Protein AF-A0A8S9MFL2-F1 (afdb_monomer_lite)

InterPro domains:
  IPR001865 Small ribosomal subunit protein uS2 [PF00318] (11-90)
  IPR005706 Small ribosomal subunit protein uS2, bacteria/mitochondria/plastid [PTHR12534] (2-95)
  IPR018130 Small ribosomal subunit protein uS2, conserved site [PS00962] (8-19)
  IPR023591 Small ribosomal subunit protein uS2, flavodoxin-like domain superfamily [SSF52313] (8-94)

Secondary structure (DSSP, 8-state):
--HHHHHHHHHHHTTTTEEEET-HHHHGGGEEEEETTEEEE-HHHHHHHHHHHHHHHHHHHHTT-EEEB----GGGHHHHHHHHHHTT---B-SS-----SS-EEE-

Radius of gyration: 16.56 Å; chains: 1; b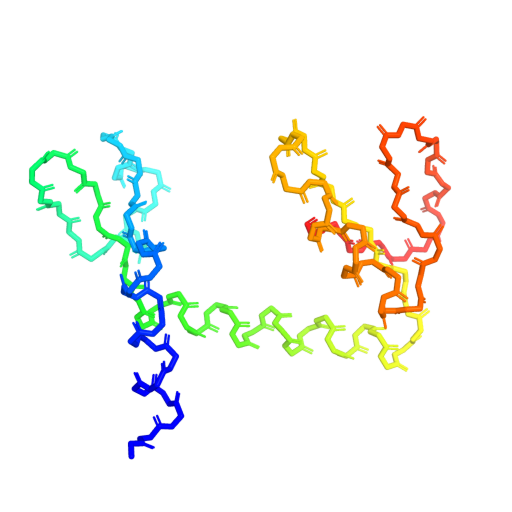ounding box: 38×33×41 Å

pLDDT: mean 81.6, std 15.87, range [44.75, 96.88]

Organism: Brassica cretica (NCBI:txid69181)

Sequence (107 aa):
MTLHAAVIQKLLNTGSHLGRRAAEHHFKQYAYGTRNGMTIIDSDKTLICLRSAASFVANLAHMRGNIYFVNTNPLFDEIVELTSRRIQGDAYNHNRSMNLSEPILII

Foldseek 3Di:
DDPLVVVLVVCVVVVVQWADFPPCVVPVVQFPQDDPRTTGGDSSVVVVVVVVVVVVLVVCLVVVFAEEEDDPDVVCVVVSVVVCVVSPHPHDPPPDDDDPPGDYHYD

Structure (mmCIF, N/CA/C/O backbone):
data_AF-A0A8S9MFL2-F1
#
_entry.id   AF-A0A8S9MFL2-F1
#
loop_
_atom_site.group_PDB
_atom_site.id
_atom_site.type_symbol
_atom_site.label_atom_id
_atom_site.label_alt_id
_atom_site.label_comp_id
_atom_site.label_asym_id
_atom_site.label_entity_id
_atom_site.label_seq_id
_atom_site.pdbx_PDB_ins_code
_atom_site.Cartn_x
_atom_site.Cartn_y
_atom_site.Cartn_z
_atom_site.occupancy
_atom_site.B_iso_or_equiv
_atom_site.auth_seq_id
_atom_site.auth_comp_id
_atom_site.auth_asym_id
_atom_site.auth_atom_id
_atom_site.pdbx_PDB_model_num
ATOM 1 N N . MET A 1 1 ? -14.109 -18.597 -2.297 1.00 60.16 1 MET A N 1
ATOM 2 C CA . MET A 1 1 ? -13.965 -17.163 -1.945 1.00 60.16 1 MET A CA 1
ATOM 3 C C . MET A 1 1 ? -13.565 -16.391 -3.190 1.00 60.16 1 MET A C 1
ATOM 5 O O . MET A 1 1 ? -12.771 -16.915 -3.961 1.00 60.16 1 MET A O 1
ATOM 9 N N . THR A 1 2 ? -14.107 -15.193 -3.416 1.00 90.56 2 THR A N 1
ATOM 10 C CA . THR A 1 2 ? -13.693 -14.353 -4.554 1.00 90.56 2 THR A CA 1
ATOM 11 C C . THR A 1 2 ? -12.293 -13.780 -4.316 1.00 90.56 2 THR A C 1
ATOM 13 O O . THR A 1 2 ? -11.884 -13.592 -3.168 1.00 90.56 2 THR A O 1
ATOM 16 N N . LEU A 1 3 ? -11.558 -13.469 -5.391 1.00 85.25 3 LEU A N 1
ATOM 17 C CA . LEU A 1 3 ? -10.232 -12.840 -5.298 1.00 8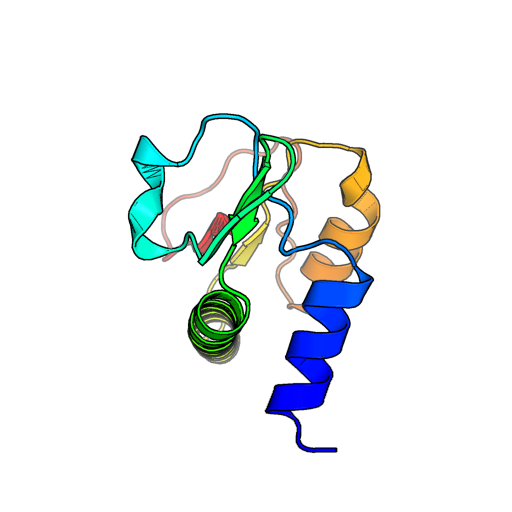5.25 3 LEU A CA 1
ATOM 18 C C . LEU A 1 3 ? -10.280 -11.522 -4.505 1.00 85.25 3 LEU A C 1
ATOM 20 O O . LEU A 1 3 ? -9.381 -11.236 -3.722 1.00 85.25 3 LEU A O 1
ATOM 24 N N . HIS A 1 4 ? -11.361 -10.752 -4.662 1.00 91.25 4 HIS A N 1
ATOM 25 C CA . HIS A 1 4 ? -11.628 -9.530 -3.895 1.00 91.25 4 HIS A CA 1
ATOM 26 C C . HIS A 1 4 ? -11.644 -9.793 -2.385 1.00 91.25 4 HIS A C 1
ATOM 28 O O . HIS A 1 4 ? -10.853 -9.210 -1.647 1.00 91.25 4 HIS A O 1
ATOM 34 N N . ALA A 1 5 ? -12.478 -10.738 -1.941 1.00 92.00 5 ALA A N 1
ATOM 35 C CA . ALA A 1 5 ? -12.600 -11.085 -0.529 1.00 92.00 5 ALA A CA 1
ATOM 36 C C . ALA A 1 5 ? -11.295 -11.659 0.043 1.00 92.00 5 ALA A C 1
ATOM 38 O O . ALA A 1 5 ? -10.941 -11.360 1.179 1.00 92.00 5 ALA A O 1
ATOM 39 N N . ALA A 1 6 ? -10.556 -12.449 -0.741 1.00 94.38 6 ALA A N 1
ATOM 40 C CA . ALA A 1 6 ? -9.284 -13.018 -0.306 1.00 94.38 6 ALA A CA 1
ATOM 41 C C . ALA A 1 6 ? -8.222 -11.940 -0.029 1.00 94.38 6 ALA A C 1
ATOM 43 O O . ALA A 1 6 ? -7.492 -12.041 0.956 1.00 94.38 6 ALA A O 1
ATOM 44 N N . VAL A 1 7 ? -8.135 -10.900 -0.865 1.00 94.31 7 VAL A N 1
ATOM 45 C CA . VAL A 1 7 ? -7.158 -9.817 -0.662 1.00 94.31 7 VAL A CA 1
ATOM 46 C C . VAL A 1 7 ? -7.566 -8.908 0.493 1.00 94.31 7 VAL A C 1
ATOM 48 O O . VAL A 1 7 ? -6.716 -8.583 1.317 1.00 94.31 7 VAL A O 1
ATOM 51 N N . ILE A 1 8 ? -8.851 -8.561 0.620 1.00 96.12 8 ILE A N 1
ATOM 52 C CA . ILE A 1 8 ? -9.334 -7.780 1.771 1.00 96.12 8 ILE A CA 1
ATOM 53 C C . ILE A 1 8 ? -9.061 -8.520 3.075 1.00 96.12 8 ILE A C 1
ATOM 55 O O . ILE A 1 8 ? -8.525 -7.932 4.007 1.00 96.12 8 ILE A O 1
ATOM 59 N N . GLN A 1 9 ? -9.333 -9.825 3.128 1.00 96.50 9 GLN A N 1
ATOM 60 C CA . GLN A 1 9 ? -9.002 -10.632 4.302 1.00 96.50 9 GLN A CA 1
ATOM 61 C C . GLN A 1 9 ? -7.507 -10.592 4.632 1.00 96.50 9 GLN A C 1
ATOM 63 O O . GLN A 1 9 ? -7.148 -10.466 5.798 1.00 96.50 9 GLN A O 1
ATOM 68 N N . LYS A 1 10 ? -6.620 -10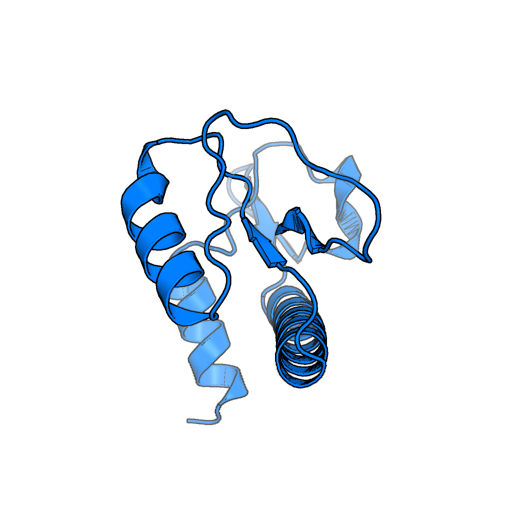.613 3.628 1.00 96.19 10 LYS A N 1
ATOM 69 C CA . LYS A 1 10 ? -5.181 -10.428 3.869 1.00 96.19 10 LYS A CA 1
ATOM 70 C C . LYS A 1 10 ? -4.870 -9.051 4.459 1.00 96.19 10 LYS A C 1
ATOM 72 O O . LYS A 1 10 ? -4.181 -9.012 5.467 1.00 96.19 10 LYS A O 1
ATOM 77 N N . LEU A 1 11 ? -5.412 -7.965 3.898 1.00 96.12 11 LEU A N 1
ATOM 78 C CA . LEU A 1 11 ? -5.221 -6.595 4.412 1.00 96.12 11 LEU A CA 1
ATOM 79 C C . LEU A 1 11 ? -5.697 -6.436 5.866 1.00 96.12 11 LEU A C 1
ATOM 81 O O . LEU A 1 11 ? -5.095 -5.706 6.659 1.00 96.12 11 LEU A O 1
ATOM 85 N N . LEU A 1 12 ? -6.787 -7.120 6.219 1.00 95.44 12 LEU A N 1
ATOM 86 C CA . LEU A 1 12 ? -7.308 -7.136 7.581 1.00 95.44 12 LEU A CA 1
ATOM 87 C C . LEU A 1 12 ? -6.384 -7.925 8.514 1.00 95.44 12 LEU A C 1
ATOM 89 O O . LEU A 1 12 ? -5.957 -7.392 9.537 1.00 95.44 12 LEU A O 1
ATOM 93 N N . ASN A 1 13 ? -6.008 -9.146 8.130 1.00 96.88 13 ASN A N 1
ATOM 94 C CA . ASN A 1 13 ? -5.182 -10.038 8.946 1.00 96.88 13 ASN A CA 1
ATOM 95 C C . ASN A 1 13 ? -3.756 -9.513 9.169 1.00 96.88 13 ASN A C 1
ATOM 97 O O . ASN A 1 13 ? -3.163 -9.792 10.207 1.00 96.88 13 ASN A O 1
ATOM 101 N N . THR A 1 14 ? -3.203 -8.743 8.228 1.00 95.12 14 THR A N 1
ATOM 102 C CA . THR A 1 14 ? -1.882 -8.106 8.367 1.00 95.12 14 THR A CA 1
ATOM 103 C C . THR A 1 14 ? -1.920 -6.793 9.147 1.00 95.12 14 THR A C 1
ATOM 105 O O . THR A 1 14 ? -0.872 -6.200 9.384 1.00 95.12 14 THR A O 1
ATOM 108 N N . GLY A 1 15 ? -3.105 -6.295 9.516 1.00 94.56 15 GLY A N 1
ATOM 109 C CA . GLY A 1 15 ? -3.248 -4.994 10.171 1.00 94.56 15 GLY A CA 1
ATOM 110 C C . GLY A 1 15 ? -2.984 -3.798 9.248 1.00 94.56 15 GLY A C 1
ATOM 111 O O . GLY A 1 15 ? -2.844 -2.680 9.730 1.00 94.56 15 GLY A O 1
ATOM 112 N N . SER A 1 16 ? -2.953 -3.985 7.924 1.00 93.62 16 SER A N 1
ATOM 113 C CA . SER A 1 16 ? -2.662 -2.909 6.958 1.00 93.62 16 SER A CA 1
ATOM 114 C C . SER A 1 16 ? -3.743 -1.819 6.900 1.00 93.62 16 SER A C 1
ATOM 116 O O . SER A 1 16 ? -3.509 -0.739 6.367 1.00 93.62 16 SER A O 1
ATOM 118 N N . HIS A 1 17 ? -4.919 -2.088 7.467 1.00 94.00 17 HIS A N 1
ATOM 119 C CA . HIS A 1 17 ? -6.008 -1.128 7.644 1.00 94.00 17 HIS A CA 1
ATOM 120 C C . HIS A 1 17 ? -5.812 -0.201 8.858 1.00 94.00 17 HIS A C 1
ATOM 122 O O . HIS A 1 17 ? -6.587 0.739 9.040 1.00 94.00 17 HIS A O 1
ATOM 128 N N . LEU A 1 18 ? -4.815 -0.459 9.713 1.00 93.25 18 LEU A N 1
ATOM 129 C CA . LEU A 1 18 ? -4.545 0.347 10.900 1.00 93.25 18 LEU A CA 1
ATOM 130 C C . LEU A 1 18 ? -3.738 1.590 10.504 1.00 93.25 18 LEU A C 1
ATOM 132 O O . LEU A 1 18 ? -2.537 1.527 10.245 1.00 93.25 18 LEU A O 1
ATOM 136 N N . GLY A 1 19 ? -4.419 2.732 10.442 1.00 89.12 19 GLY A N 1
ATOM 137 C CA . GLY A 1 19 ? -3.807 4.031 10.193 1.00 89.12 19 GLY A CA 1
ATOM 138 C C . GLY A 1 19 ? -3.156 4.635 11.440 1.00 89.12 19 GLY A C 1
ATOM 139 O O . GLY A 1 19 ? -3.141 4.060 12.530 1.00 89.12 19 GLY A O 1
ATOM 140 N N . ARG A 1 20 ? -2.618 5.850 11.290 1.00 87.00 20 ARG A N 1
ATOM 141 C CA . ARG A 1 20 ? -2.006 6.597 12.400 1.00 87.00 20 ARG A CA 1
ATOM 142 C C . ARG A 1 20 ? -3.058 7.288 13.269 1.00 87.00 20 ARG A C 1
ATOM 144 O O . ARG A 1 20 ? -4.126 7.675 12.798 1.00 87.00 20 ARG A O 1
ATOM 151 N N . ARG A 1 21 ? -2.723 7.486 14.547 1.00 82.88 21 ARG A N 1
ATOM 152 C CA . ARG A 1 21 ? -3.531 8.266 15.496 1.00 82.88 21 ARG A CA 1
ATOM 153 C C . ARG A 1 21 ? -3.668 9.712 14.998 1.00 82.88 21 ARG A C 1
ATOM 155 O O . ARG A 1 21 ? -2.678 10.300 14.573 1.00 82.88 21 ARG A O 1
ATOM 162 N N . ALA A 1 22 ? -4.876 10.272 15.076 1.00 64.69 22 ALA A N 1
ATOM 163 C CA . ALA A 1 22 ? -5.174 11.689 14.817 1.00 64.69 22 ALA A CA 1
ATOM 164 C C . ALA A 1 22 ? -4.830 12.237 13.413 1.00 64.69 22 ALA A C 1
ATOM 166 O O . ALA A 1 22 ? -4.742 13.449 13.233 1.00 64.69 22 ALA A O 1
ATOM 167 N N . ALA A 1 23 ? -4.674 11.379 12.402 1.00 63.94 23 ALA A N 1
ATOM 168 C CA . ALA A 1 23 ? -4.307 11.818 11.056 1.00 63.94 23 ALA A CA 1
ATOM 169 C C . ALA A 1 23 ? -5.496 11.877 10.070 1.00 63.94 23 ALA A C 1
ATOM 171 O O . ALA A 1 23 ? -5.304 12.125 8.879 1.00 63.94 23 ALA A O 1
ATOM 172 N N . GLU A 1 24 ? -6.732 11.745 10.576 1.00 61.22 24 GLU A N 1
ATOM 173 C CA . GLU A 1 24 ? -7.958 11.793 9.767 1.00 61.22 24 GLU A CA 1
ATOM 174 C C . GLU A 1 24 ? -7.995 13.000 8.827 1.00 61.22 24 GLU A C 1
ATOM 176 O O . GLU A 1 24 ? -8.366 12.849 7.670 1.00 61.22 24 GLU A O 1
ATOM 181 N N . HIS A 1 25 ? -7.565 14.184 9.275 1.00 68.94 25 HIS A N 1
ATOM 182 C CA . HIS A 1 25 ? -7.696 15.422 8.503 1.00 68.94 25 HIS A CA 1
ATOM 183 C C . HIS A 1 25 ? -6.954 15.420 7.161 1.00 68.94 25 HIS A C 1
ATOM 185 O O . HIS A 1 25 ? -7.418 16.073 6.231 1.00 68.94 25 HIS A O 1
ATOM 191 N N . HIS A 1 26 ? -5.847 14.684 7.041 1.00 77.06 26 HIS A N 1
ATOM 192 C CA . HIS A 1 26 ? -5.004 14.717 5.841 1.00 77.06 26 HIS A CA 1
ATOM 193 C C . HIS A 1 26 ? -5.434 13.681 4.794 1.00 77.06 26 HIS A C 1
ATOM 195 O O . HIS A 1 26 ? -5.126 13.828 3.615 1.00 77.06 26 HIS A O 1
ATOM 201 N N . PHE A 1 27 ? -6.159 12.636 5.204 1.00 82.88 27 PHE A N 1
ATOM 202 C CA . PHE A 1 27 ? -6.541 11.527 4.328 1.00 82.88 27 PHE A CA 1
ATOM 203 C C . PHE A 1 27 ? -7.995 11.076 4.513 1.00 82.88 27 PHE A C 1
ATOM 205 O O . PHE A 1 27 ? -8.314 9.915 4.263 1.00 82.88 27 PHE A O 1
ATOM 212 N N . LYS A 1 28 ? -8.899 11.998 4.885 1.00 85.62 28 LYS A N 1
ATOM 213 C CA . LYS A 1 28 ? -10.336 11.727 5.113 1.00 85.62 28 LYS A CA 1
ATOM 214 C C . LYS A 1 28 ? -10.979 10.867 4.022 1.00 85.62 28 LYS A C 1
ATOM 216 O O . LYS A 1 28 ? -11.769 9.987 4.331 1.00 85.62 28 LYS A O 1
ATOM 221 N N . GLN A 1 29 ? -10.613 11.079 2.757 1.00 90.69 29 GLN A N 1
ATOM 222 C CA . GLN A 1 29 ? -11.154 10.316 1.626 1.00 90.69 29 GLN A CA 1
ATOM 223 C C . GLN A 1 29 ? -10.826 8.811 1.659 1.00 90.69 29 GLN A C 1
ATOM 225 O O . GLN A 1 29 ? -11.580 8.018 1.097 1.00 90.69 29 GLN A O 1
ATOM 230 N N . TYR A 1 30 ? -9.744 8.408 2.330 1.00 92.69 30 TYR A N 1
ATOM 231 C CA . TYR A 1 30 ? -9.314 7.013 2.483 1.00 92.69 30 TYR A CA 1
ATOM 232 C C . TYR A 1 30 ? -9.677 6.423 3.852 1.00 92.69 30 TYR A C 1
ATOM 234 O O . TYR A 1 30 ? -9.524 5.221 4.063 1.00 92.69 30 TYR A O 1
ATOM 242 N N . ALA A 1 31 ? -10.155 7.250 4.784 1.00 92.31 31 ALA A N 1
ATOM 243 C CA . ALA A 1 31 ? -10.622 6.787 6.078 1.00 92.31 31 ALA A CA 1
ATOM 244 C C . ALA A 1 31 ? -11.980 6.086 5.930 1.00 92.31 31 ALA A C 1
ATOM 246 O O . ALA A 1 31 ? -12.896 6.600 5.289 1.00 92.31 31 ALA A O 1
ATOM 247 N N . TYR A 1 32 ? -12.101 4.917 6.551 1.00 93.56 32 TYR A N 1
ATOM 248 C CA . TYR A 1 32 ? -13.382 4.271 6.819 1.00 93.56 32 TYR A CA 1
ATOM 249 C C . TYR A 1 32 ? -14.053 4.897 8.051 1.00 93.56 32 TYR A C 1
ATOM 251 O O . TYR A 1 32 ? -15.261 5.100 8.085 1.00 93.56 32 TYR A O 1
ATOM 259 N N . GLY A 1 33 ? -13.250 5.227 9.065 1.00 91.69 33 GLY A N 1
ATOM 260 C CA . GLY A 1 33 ? -13.682 5.868 10.305 1.00 91.69 33 GLY A CA 1
ATOM 261 C C . GLY A 1 33 ? -12.594 5.791 11.374 1.00 91.69 33 GLY A C 1
ATOM 262 O O . GLY A 1 33 ? -11.444 5.480 11.064 1.00 91.69 33 GLY A O 1
ATOM 263 N N . THR A 1 34 ? -12.954 6.006 12.639 1.00 90.00 34 THR A N 1
ATOM 264 C CA . THR A 1 34 ? -12.031 5.879 13.778 1.00 90.00 34 THR A CA 1
ATOM 265 C C . THR A 1 34 ? -12.533 4.866 14.798 1.00 90.00 34 THR A C 1
ATOM 267 O O . THR A 1 34 ? -13.720 4.808 15.115 1.00 90.00 34 THR A O 1
ATOM 270 N N . ARG A 1 35 ? -11.605 4.081 15.356 1.00 90.12 35 ARG A N 1
ATOM 271 C CA . ARG A 1 35 ? -11.853 3.158 16.469 1.00 90.12 35 ARG A CA 1
ATOM 272 C C . ARG A 1 35 ? -10.689 3.217 17.452 1.00 90.12 35 ARG A C 1
ATOM 274 O O . ARG A 1 35 ? -9.532 3.156 17.051 1.00 90.12 35 ARG A O 1
ATOM 281 N N . ASN A 1 36 ? -10.982 3.350 18.747 1.00 90.31 36 ASN A N 1
ATOM 282 C CA . ASN A 1 36 ? -9.972 3.449 19.816 1.00 90.31 36 ASN A CA 1
ATOM 283 C C . ASN A 1 36 ? -8.916 4.557 19.579 1.00 90.31 36 ASN A C 1
ATOM 285 O O . ASN A 1 36 ? -7.747 4.445 19.959 1.00 90.31 36 ASN A O 1
ATOM 289 N N . GLY A 1 37 ? -9.332 5.647 18.926 1.00 86.38 37 GLY A N 1
ATOM 290 C CA . GLY A 1 37 ? -8.471 6.773 18.562 1.00 86.38 37 GLY A CA 1
ATOM 291 C C . GLY A 1 37 ? -7.544 6.523 17.367 1.00 86.38 37 GLY A C 1
ATOM 292 O O . GLY A 1 37 ? -6.792 7.424 17.009 1.00 86.38 37 GLY A O 1
ATOM 293 N N . MET A 1 38 ? -7.577 5.344 16.740 1.00 88.81 38 MET A N 1
ATOM 294 C CA . MET A 1 38 ? -6.861 5.085 15.489 1.00 88.81 38 MET A CA 1
ATOM 295 C C . MET A 1 38 ? -7.794 5.257 14.301 1.00 88.81 38 MET A C 1
ATOM 297 O O . MET A 1 38 ? -8.926 4.765 14.323 1.00 88.81 38 MET A O 1
ATOM 301 N N . THR A 1 39 ? -7.298 5.899 13.248 1.00 91.56 39 THR A N 1
ATOM 302 C CA . THR A 1 39 ? -8.008 5.917 11.976 1.00 91.56 39 THR A CA 1
ATOM 303 C C . THR A 1 39 ? -7.934 4.540 11.334 1.00 91.56 39 THR A C 1
ATOM 305 O O . THR A 1 39 ? -6.863 3.947 11.226 1.00 91.56 39 THR A O 1
ATOM 308 N N . ILE A 1 40 ? -9.079 4.037 10.902 1.00 93.75 40 ILE A N 1
ATOM 309 C CA . ILE A 1 40 ? -9.213 2.801 10.147 1.00 93.75 40 ILE A CA 1
ATOM 310 C C . ILE A 1 40 ? -9.277 3.173 8.670 1.00 93.75 40 ILE A C 1
ATOM 312 O O . ILE A 1 40 ? -10.117 3.977 8.264 1.00 93.75 40 ILE A O 1
ATOM 316 N N . ILE A 1 41 ? -8.373 2.611 7.876 1.00 94.81 41 ILE A N 1
ATOM 317 C CA . ILE A 1 41 ? -8.307 2.814 6.429 1.00 94.81 41 ILE A CA 1
ATOM 318 C C . ILE A 1 41 ? -9.320 1.883 5.755 1.00 94.81 41 ILE A C 1
ATOM 320 O O . ILE A 1 41 ? -9.453 0.712 6.116 1.00 94.81 41 ILE A O 1
ATOM 324 N N . ASP A 1 42 ? -10.036 2.412 4.769 1.00 95.31 42 ASP A N 1
ATOM 325 C CA . ASP A 1 42 ? -11.009 1.667 3.976 1.00 95.31 42 ASP A CA 1
ATOM 326 C C . ASP A 1 42 ? -10.306 0.643 3.068 1.00 95.31 42 ASP A C 1
ATOM 328 O O . ASP A 1 42 ? -9.611 0.999 2.114 1.00 95.31 42 ASP A O 1
ATOM 332 N N . SER A 1 43 ? -10.490 -0.644 3.377 1.00 96.12 43 SER A N 1
ATOM 333 C CA . SER A 1 43 ? -9.809 -1.745 2.685 1.00 96.12 43 SER A CA 1
ATOM 334 C C . SER A 1 43 ? -10.289 -1.952 1.247 1.00 96.12 43 SER A C 1
ATOM 336 O O . SER A 1 43 ? -9.507 -2.423 0.419 1.00 96.12 43 SER A O 1
ATOM 338 N N . ASP A 1 44 ? -11.529 -1.578 0.917 1.00 95.50 44 ASP A N 1
ATOM 339 C CA . ASP A 1 44 ? -12.012 -1.619 -0.465 1.00 95.50 44 ASP A CA 1
ATOM 340 C C . ASP A 1 44 ? -11.303 -0.547 -1.299 1.00 95.50 44 ASP A C 1
ATOM 342 O O . ASP A 1 44 ? -10.803 -0.833 -2.392 1.00 95.50 44 ASP A O 1
ATOM 346 N N . LYS A 1 45 ? -11.153 0.667 -0.751 1.00 95.50 45 LYS A N 1
ATOM 347 C CA . LYS A 1 45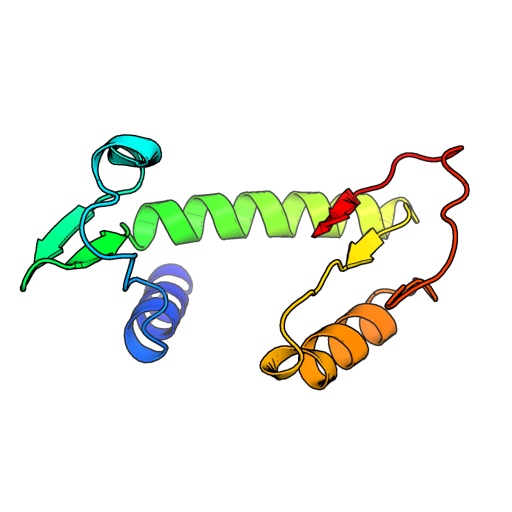 ? -10.367 1.734 -1.395 1.00 95.50 45 LYS A CA 1
ATOM 348 C C . LYS A 1 45 ? -8.896 1.353 -1.520 1.00 95.50 45 LYS A C 1
ATOM 350 O O . LYS A 1 45 ? -8.321 1.521 -2.594 1.00 95.50 45 LYS A O 1
ATOM 355 N N . THR A 1 46 ? -8.297 0.779 -0.473 1.00 95.75 46 THR A N 1
ATOM 356 C CA . THR A 1 46 ? -6.923 0.257 -0.534 1.00 95.75 46 THR A CA 1
ATOM 357 C C . THR A 1 46 ? -6.768 -0.762 -1.658 1.00 95.75 46 THR A C 1
ATOM 359 O O . THR A 1 46 ? -5.799 -0.689 -2.410 1.00 95.75 46 THR A O 1
ATOM 362 N N . LEU A 1 47 ? -7.725 -1.679 -1.828 1.00 95.69 47 LEU A N 1
ATOM 363 C CA . LEU A 1 47 ? -7.677 -2.676 -2.894 1.00 95.69 47 LEU A CA 1
ATOM 364 C C . LEU A 1 47 ? -7.776 -2.050 -4.295 1.00 95.69 47 LEU A C 1
ATOM 366 O O . LEU A 1 47 ? -7.075 -2.491 -5.208 1.00 95.69 47 LEU A O 1
ATOM 370 N N . ILE A 1 48 ? -8.598 -1.013 -4.477 1.00 95.81 48 ILE A N 1
ATOM 371 C CA . ILE A 1 48 ? -8.677 -0.264 -5.743 1.00 95.81 48 ILE A CA 1
ATOM 372 C C . ILE A 1 48 ? -7.329 0.399 -6.057 1.00 95.81 48 ILE A C 1
ATOM 374 O O . ILE A 1 48 ? -6.793 0.212 -7.153 1.00 95.81 48 ILE A O 1
ATOM 378 N N . CYS A 1 49 ? -6.745 1.114 -5.091 1.00 95.62 49 CYS A N 1
ATOM 379 C CA . CYS A 1 49 ? -5.441 1.760 -5.251 1.00 95.62 49 CYS A CA 1
ATOM 380 C C . CYS A 1 49 ? -4.332 0.739 -5.535 1.00 95.62 49 CYS A C 1
ATOM 382 O O . CYS A 1 49 ? -3.527 0.946 -6.440 1.00 95.62 49 CYS A O 1
ATOM 384 N N . LEU A 1 50 ? -4.327 -0.390 -4.819 1.00 95.00 50 LEU A N 1
ATOM 385 C CA . LEU A 1 50 ? -3.344 -1.456 -4.993 1.00 95.00 50 LEU A CA 1
ATOM 386 C C . LEU A 1 50 ? -3.417 -2.074 -6.394 1.00 95.00 50 LEU A C 1
ATOM 388 O O . LEU A 1 50 ? -2.382 -2.292 -7.016 1.00 95.00 50 LEU A O 1
ATOM 392 N N . ARG A 1 51 ? -4.625 -2.319 -6.919 1.00 95.19 51 ARG A N 1
ATOM 393 C CA . ARG A 1 51 ? -4.816 -2.816 -8.293 1.00 95.19 51 ARG A CA 1
ATOM 394 C C . ARG A 1 51 ? -4.315 -1.817 -9.334 1.00 95.19 51 ARG A C 1
ATOM 396 O O . ARG A 1 51 ? -3.641 -2.224 -10.276 1.00 95.19 51 ARG A O 1
ATOM 403 N N . SER A 1 52 ? -4.617 -0.531 -9.149 1.00 96.06 52 SER A N 1
ATOM 404 C CA . SER A 1 52 ? -4.159 0.536 -10.046 1.00 96.06 52 SER A CA 1
ATOM 405 C C . SER A 1 52 ? -2.629 0.635 -10.068 1.00 96.06 52 SER A C 1
ATOM 407 O O . SER A 1 52 ? -2.016 0.550 -11.132 1.00 96.06 52 SER A O 1
ATOM 409 N N . ALA A 1 53 ? -2.000 0.698 -8.890 1.00 94.25 53 ALA A N 1
ATOM 410 C CA . ALA A 1 53 ? -0.546 0.750 -8.759 1.00 94.25 53 ALA A CA 1
ATOM 411 C C . ALA A 1 53 ? 0.128 -0.501 -9.344 1.00 94.25 53 ALA A C 1
ATOM 413 O O . ALA A 1 53 ? 1.065 -0.380 -10.128 1.00 94.25 53 ALA A O 1
ATOM 414 N N . ALA A 1 54 ? -0.384 -1.699 -9.038 1.00 92.12 54 ALA A N 1
ATOM 415 C CA . ALA A 1 54 ? 0.153 -2.946 -9.578 1.00 92.12 54 ALA A CA 1
ATOM 416 C C . ALA A 1 54 ? 0.058 -3.001 -11.111 1.00 92.12 54 ALA A C 1
ATOM 418 O O . ALA A 1 54 ? 1.010 -3.421 -11.763 1.00 92.12 54 ALA A O 1
ATOM 419 N N . SER A 1 55 ? -1.055 -2.538 -11.693 1.00 94.44 55 SER A N 1
ATOM 420 C CA . SER A 1 55 ? -1.207 -2.461 -13.150 1.00 94.44 55 SER A CA 1
ATOM 421 C C . SER A 1 55 ? -0.215 -1.482 -13.775 1.00 94.44 55 SER A C 1
ATOM 423 O O . SER A 1 55 ? 0.363 -1.785 -14.815 1.00 94.44 55 SER A O 1
ATOM 425 N N . PHE A 1 56 ? -0.006 -0.320 -13.156 1.00 92.88 56 PHE A N 1
ATOM 426 C CA . PHE A 1 56 ? 0.951 0.668 -13.643 1.00 92.88 56 PHE A CA 1
ATOM 427 C C . PHE A 1 56 ? 2.390 0.136 -13.605 1.00 92.88 56 PHE A C 1
ATOM 429 O O . PHE A 1 56 ? 3.088 0.186 -14.616 1.00 92.88 56 PHE A O 1
ATOM 436 N N . VAL A 1 57 ? 2.806 -0.447 -12.475 1.00 88.38 57 VAL A N 1
ATOM 437 C CA . VAL A 1 57 ? 4.137 -1.056 -12.308 1.00 88.38 57 VAL A CA 1
ATOM 438 C C . VAL A 1 57 ? 4.344 -2.198 -13.303 1.00 88.38 57 VAL A C 1
ATOM 440 O O . VAL A 1 57 ? 5.397 -2.279 -13.930 1.00 88.38 57 VAL A O 1
ATOM 443 N N . ALA A 1 58 ? 3.334 -3.052 -13.500 1.00 88.50 58 ALA A N 1
ATOM 444 C CA . ALA A 1 58 ? 3.399 -4.137 -14.474 1.00 88.50 58 ALA A CA 1
ATOM 445 C C . ALA A 1 58 ? 3.590 -3.613 -15.906 1.00 88.50 58 ALA A C 1
ATOM 447 O O . ALA A 1 58 ? 4.406 -4.162 -16.646 1.00 88.50 58 ALA A O 1
ATOM 448 N N . ASN A 1 59 ? 2.890 -2.541 -16.287 1.00 90.56 59 ASN A N 1
ATOM 449 C CA . ASN A 1 59 ? 3.045 -1.916 -17.601 1.00 90.56 59 ASN A CA 1
ATOM 450 C C . ASN A 1 59 ? 4.435 -1.289 -17.772 1.00 90.56 59 ASN A C 1
ATOM 452 O O . ASN A 1 59 ? 5.059 -1.462 -18.817 1.00 90.56 59 ASN A O 1
ATOM 456 N N . LEU A 1 60 ? 4.950 -0.607 -16.745 1.00 86.56 60 LEU A N 1
ATOM 457 C CA . LEU A 1 60 ? 6.295 -0.028 -16.769 1.00 86.56 60 LEU A CA 1
ATOM 458 C C . LEU A 1 60 ? 7.373 -1.110 -16.925 1.00 86.56 60 LEU A C 1
ATOM 460 O O . LEU A 1 60 ? 8.268 -0.967 -17.757 1.00 86.56 60 LEU A O 1
ATOM 464 N N . ALA A 1 61 ? 7.236 -2.222 -16.199 1.00 83.19 61 ALA A N 1
ATOM 465 C CA . ALA A 1 61 ? 8.125 -3.373 -16.327 1.00 83.19 61 ALA A CA 1
ATOM 466 C C . ALA A 1 61 ? 8.069 -3.993 -17.738 1.00 83.19 61 ALA A C 1
ATOM 468 O O . ALA A 1 61 ? 9.111 -4.316 -18.305 1.00 83.19 61 ALA A O 1
ATOM 469 N N . HIS A 1 62 ? 6.882 -4.095 -18.353 1.00 85.50 62 HIS A N 1
ATOM 470 C CA . HIS A 1 62 ? 6.745 -4.558 -19.745 1.00 85.50 62 HIS A CA 1
ATOM 471 C C . HIS A 1 62 ? 7.461 -3.642 -20.746 1.00 85.50 62 HIS A C 1
ATOM 473 O O . HIS A 1 62 ? 8.020 -4.126 -21.728 1.00 85.50 62 HIS A O 1
ATOM 479 N N . MET A 1 63 ? 7.479 -2.333 -20.487 1.00 87.06 63 MET A N 1
ATOM 480 C CA . MET A 1 63 ? 8.198 -1.348 -21.302 1.00 87.06 63 MET A CA 1
ATOM 481 C C . MET A 1 63 ? 9.701 -1.280 -20.994 1.00 87.06 63 MET A C 1
ATOM 483 O O . MET A 1 63 ? 10.393 -0.463 -21.595 1.00 87.06 63 MET A O 1
ATOM 487 N N . ARG A 1 64 ? 10.215 -2.125 -20.086 1.00 82.88 64 ARG A N 1
ATOM 488 C CA . ARG A 1 64 ? 11.601 -2.086 -19.585 1.00 82.88 64 ARG A CA 1
ATOM 489 C C . ARG A 1 64 ? 11.986 -0.735 -18.966 1.00 82.88 64 ARG A C 1
ATOM 491 O O . ARG A 1 64 ? 13.138 -0.326 -19.055 1.00 82.88 64 ARG A O 1
ATOM 498 N N . GLY A 1 65 ? 11.025 -0.042 -18.355 1.00 77.50 65 GLY A N 1
ATOM 499 C CA . GLY A 1 65 ? 11.297 1.185 -17.611 1.00 77.50 65 GLY A CA 1
ATOM 500 C C . GLY A 1 65 ? 11.974 0.905 -16.269 1.00 77.50 65 GLY A C 1
ATOM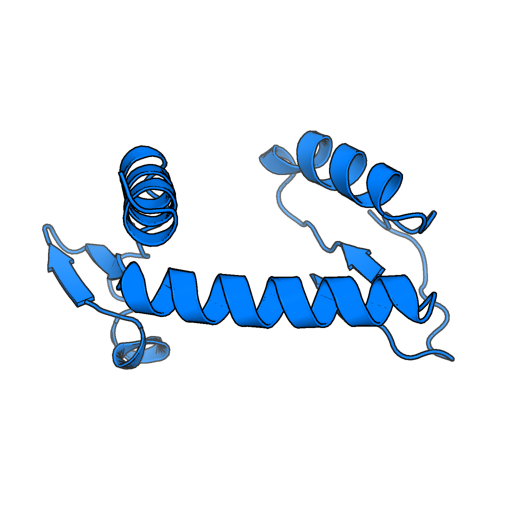 501 O O . GLY A 1 65 ? 11.792 -0.160 -15.676 1.00 77.50 65 GLY A O 1
ATOM 502 N N . ASN A 1 66 ? 12.734 1.880 -15.770 1.00 80.25 66 ASN A N 1
ATOM 503 C CA . ASN A 1 66 ? 13.465 1.740 -14.513 1.00 80.25 66 ASN A CA 1
ATOM 504 C C . ASN A 1 66 ? 12.538 1.927 -13.298 1.00 80.25 66 ASN A C 1
ATOM 506 O O . ASN A 1 66 ? 11.810 2.918 -13.191 1.00 80.25 66 ASN A O 1
ATOM 510 N N . ILE A 1 67 ? 12.601 0.987 -12.350 1.00 80.94 67 ILE A N 1
ATOM 511 C CA . ILE A 1 67 ? 11.845 1.016 -11.090 1.00 80.94 67 ILE A CA 1
ATOM 512 C C . ILE A 1 67 ? 12.840 1.083 -9.934 1.00 80.94 67 ILE A C 1
ATOM 514 O O . ILE A 1 67 ? 13.699 0.211 -9.804 1.00 80.94 67 ILE A O 1
ATOM 518 N N . TYR A 1 68 ? 12.701 2.098 -9.085 1.00 83.25 68 TYR A N 1
ATOM 519 C CA . TYR A 1 68 ? 13.546 2.296 -7.913 1.00 83.25 68 TYR A CA 1
ATOM 520 C C . TYR A 1 68 ? 12.704 2.190 -6.647 1.00 83.25 68 TYR A C 1
ATOM 522 O O . TYR A 1 68 ? 11.754 2.945 -6.454 1.00 83.25 68 TYR A O 1
ATOM 530 N N . PHE A 1 69 ? 13.076 1.269 -5.765 1.00 83.94 69 PHE A N 1
ATOM 531 C CA . PHE A 1 69 ? 12.459 1.154 -4.447 1.00 83.94 69 PHE A CA 1
ATOM 532 C C . PHE A 1 69 ? 13.183 2.064 -3.457 1.00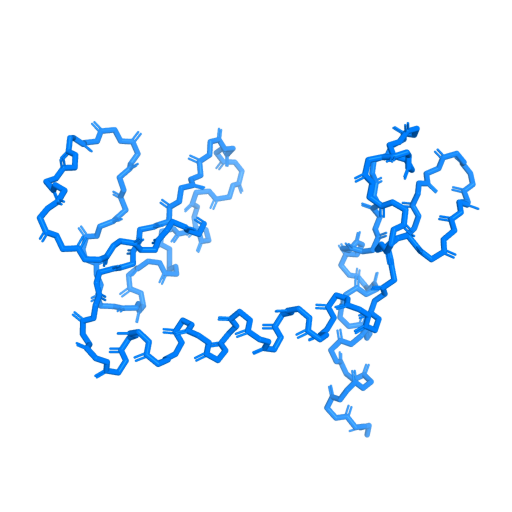 83.94 69 PHE A C 1
ATOM 534 O O . PHE A 1 69 ? 14.411 2.006 -3.358 1.00 83.94 69 PHE A O 1
ATOM 541 N N . VAL A 1 70 ? 12.439 2.885 -2.716 1.00 85.56 70 VAL A N 1
ATOM 542 C CA . VAL A 1 70 ? 12.984 3.772 -1.684 1.00 85.56 70 VAL A CA 1
ATOM 543 C C . VAL A 1 70 ? 12.501 3.307 -0.320 1.00 85.56 70 VAL A C 1
ATOM 545 O O . VAL A 1 70 ? 11.329 3.412 0.029 1.00 85.56 70 VAL A O 1
ATOM 548 N N . ASN A 1 71 ? 13.443 2.827 0.486 1.00 85.38 71 ASN A N 1
ATOM 549 C CA . ASN A 1 71 ? 13.197 2.423 1.860 1.00 85.38 71 ASN A CA 1
ATOM 550 C C . ASN A 1 71 ? 14.135 3.175 2.805 1.00 85.38 71 ASN A C 1
ATOM 552 O O . ASN A 1 71 ? 15.341 3.234 2.581 1.00 85.38 71 ASN A O 1
ATOM 556 N N . THR A 1 72 ? 13.579 3.730 3.878 1.00 89.12 72 THR A N 1
ATOM 557 C CA . THR A 1 72 ? 14.343 4.378 4.957 1.00 89.12 72 THR A CA 1
ATOM 558 C C . THR A 1 72 ? 14.206 3.647 6.290 1.00 89.12 72 THR A C 1
ATOM 560 O O . THR A 1 72 ? 14.831 4.045 7.272 1.00 89.12 72 THR A O 1
ATOM 563 N N . ASN A 1 73 ? 13.397 2.583 6.348 1.00 86.50 73 ASN A N 1
ATOM 564 C CA . ASN A 1 73 ? 13.208 1.783 7.548 1.00 86.50 73 ASN A CA 1
ATOM 565 C C . ASN A 1 73 ? 13.874 0.406 7.375 1.00 86.50 73 ASN A C 1
ATOM 567 O O . ASN A 1 73 ? 13.329 -0.439 6.658 1.00 86.50 73 ASN A O 1
ATOM 571 N N . PRO A 1 74 ? 14.994 0.133 8.068 1.00 87.25 74 PRO A N 1
ATOM 572 C CA . PRO A 1 74 ? 15.789 -1.073 7.843 1.00 87.25 74 PRO A CA 1
ATOM 573 C C . PRO A 1 74 ? 15.042 -2.378 8.158 1.00 87.25 74 PRO A C 1
ATOM 575 O O . PRO A 1 74 ? 15.423 -3.438 7.673 1.00 87.25 74 PRO A O 1
ATOM 578 N N . LEU A 1 75 ? 13.927 -2.319 8.901 1.00 91.69 75 LEU A N 1
ATOM 579 C CA . LEU A 1 75 ? 13.061 -3.481 9.146 1.00 91.69 75 LEU A CA 1
ATOM 580 C C . LEU A 1 75 ? 12.506 -4.110 7.859 1.00 91.69 75 LEU A C 1
ATOM 582 O O . LEU A 1 75 ? 12.073 -5.260 7.882 1.00 91.69 75 LEU A O 1
ATOM 586 N N . PHE A 1 76 ? 12.495 -3.364 6.753 1.00 89.12 76 PHE A N 1
ATOM 587 C CA . PHE A 1 76 ? 11.979 -3.821 5.465 1.00 89.12 76 PHE A CA 1
ATOM 588 C C . PHE A 1 76 ? 13.072 -4.039 4.410 1.00 89.12 76 PHE A C 1
ATOM 590 O O . PHE A 1 76 ? 12.739 -4.337 3.266 1.00 89.12 76 PHE A O 1
ATOM 597 N N . ASP A 1 77 ? 14.357 -3.935 4.761 1.00 87.94 77 ASP A N 1
ATOM 598 C CA . ASP A 1 77 ? 15.444 -4.040 3.776 1.00 87.94 77 ASP A CA 1
ATOM 599 C C . ASP A 1 77 ? 15.428 -5.380 3.034 1.00 87.94 77 ASP A C 1
ATOM 601 O O . ASP A 1 77 ? 15.463 -5.400 1.806 1.00 87.94 77 ASP A O 1
ATOM 605 N N . GLU A 1 78 ? 15.277 -6.497 3.753 1.00 91.69 78 GLU A N 1
ATOM 606 C CA . GLU A 1 78 ? 15.292 -7.834 3.147 1.00 91.69 78 GLU A CA 1
ATOM 607 C C . GLU A 1 78 ? 14.177 -8.009 2.104 1.00 91.69 78 GLU A C 1
ATOM 609 O O . GLU A 1 78 ? 14.412 -8.496 0.994 1.00 91.69 78 GLU A O 1
ATOM 614 N N . ILE A 1 79 ? 12.951 -7.588 2.435 1.00 91.25 79 ILE A N 1
ATOM 615 C CA . ILE A 1 79 ? 11.807 -7.744 1.531 1.00 91.25 79 ILE A CA 1
ATOM 616 C C . ILE A 1 79 ? 11.910 -6.801 0.331 1.00 91.25 79 ILE A C 1
ATOM 618 O O . ILE A 1 79 ? 11.543 -7.186 -0.785 1.00 91.25 79 ILE A O 1
ATOM 622 N N . VAL A 1 80 ? 12.439 -5.592 0.530 1.00 88.56 80 VAL A N 1
ATOM 623 C CA . VAL A 1 80 ? 12.641 -4.625 -0.550 1.00 88.56 80 VAL A CA 1
ATOM 624 C C . VAL A 1 80 ? 13.755 -5.095 -1.489 1.00 88.56 80 VAL A C 1
ATOM 626 O O . VAL A 1 80 ? 13.547 -5.104 -2.701 1.00 88.56 80 VAL A O 1
ATOM 629 N N . GLU A 1 81 ? 14.881 -5.586 -0.965 1.00 86.25 81 GLU A N 1
ATOM 630 C CA . GLU A 1 81 ? 15.987 -6.141 -1.759 1.00 86.25 81 GLU A CA 1
ATOM 631 C C . GLU A 1 81 ? 15.565 -7.404 -2.529 1.00 86.25 81 GLU A C 1
ATOM 633 O O . GLU A 1 81 ? 15.908 -7.600 -3.697 1.00 86.25 81 GLU A O 1
ATOM 638 N N . LEU A 1 82 ? 14.786 -8.290 -1.904 1.00 89.00 82 LEU A N 1
ATOM 639 C CA . LEU A 1 82 ? 14.237 -9.454 -2.598 1.00 89.00 82 LEU A CA 1
ATOM 640 C C . LEU A 1 82 ? 13.309 -9.039 -3.748 1.00 89.00 82 LEU A C 1
ATOM 642 O O . LEU A 1 82 ? 13.319 -9.669 -4.807 1.00 89.00 82 LEU A O 1
ATOM 646 N N . THR A 1 83 ? 12.504 -7.996 -3.550 1.00 87.06 83 THR A N 1
ATOM 647 C CA . THR A 1 83 ? 11.539 -7.523 -4.550 1.00 87.06 83 THR A CA 1
ATOM 648 C C . THR A 1 83 ? 12.222 -6.782 -5.698 1.00 87.06 83 THR A C 1
ATOM 650 O O . THR A 1 83 ? 11.886 -7.037 -6.854 1.00 87.06 83 THR A O 1
ATOM 653 N N . SER A 1 84 ? 13.221 -5.944 -5.413 1.00 84.12 84 SER A N 1
ATOM 654 C CA . SER A 1 84 ? 13.997 -5.236 -6.439 1.00 84.12 84 SER A CA 1
ATOM 655 C C . SER A 1 84 ? 14.716 -6.213 -7.374 1.00 84.12 84 SER A C 1
ATOM 657 O O . SER A 1 84 ? 14.581 -6.109 -8.593 1.00 84.12 84 SER A O 1
ATOM 659 N N . ARG A 1 85 ? 15.355 -7.256 -6.821 1.00 82.12 85 ARG A N 1
ATOM 660 C CA . ARG A 1 85 ? 16.005 -8.321 -7.608 1.00 82.12 85 ARG A CA 1
ATOM 661 C C . ARG A 1 85 ? 15.043 -9.064 -8.538 1.00 82.12 85 ARG A C 1
ATOM 663 O O . ARG A 1 85 ? 15.440 -9.479 -9.623 1.00 82.12 85 ARG A O 1
ATOM 670 N N . ARG A 1 86 ? 13.777 -9.238 -8.139 1.00 79.50 86 ARG A N 1
ATOM 671 C CA . ARG A 1 86 ? 12.763 -9.940 -8.950 1.00 79.50 86 ARG A CA 1
ATOM 672 C C . ARG A 1 86 ? 12.301 -9.147 -10.172 1.00 79.50 86 ARG A C 1
ATOM 674 O O . ARG A 1 86 ? 11.860 -9.764 -11.135 1.00 79.50 86 ARG A O 1
ATOM 681 N N . ILE A 1 87 ? 12.377 -7.817 -10.141 1.00 70.69 87 ILE A N 1
ATOM 682 C CA . ILE A 1 87 ? 11.768 -6.940 -11.157 1.00 70.69 87 ILE A CA 1
ATOM 683 C C . ILE A 1 87 ? 12.739 -6.591 -12.310 1.00 70.69 87 ILE A C 1
ATOM 685 O O . ILE A 1 87 ? 12.380 -5.836 -13.201 1.00 70.69 87 ILE A O 1
ATOM 689 N N . GLN A 1 88 ? 13.924 -7.219 -12.391 1.00 59.22 88 GLN A N 1
ATOM 690 C CA . GLN A 1 88 ? 14.956 -6.905 -13.402 1.00 59.22 88 GLN A CA 1
ATOM 691 C C . GLN A 1 88 ? 15.287 -5.404 -13.427 1.00 59.22 88 GLN A C 1
ATOM 693 O O . GLN A 1 88 ? 15.158 -4.723 -14.437 1.00 59.22 88 GLN A O 1
ATOM 698 N N . GLY A 1 89 ? 15.734 -4.886 -12.289 1.00 53.25 89 GLY A N 1
ATOM 699 C CA . GLY A 1 89 ? 16.338 -3.566 -12.196 1.00 53.25 89 GLY A CA 1
ATOM 700 C C . GLY A 1 89 ? 17.360 -3.610 -11.080 1.00 53.25 89 GLY A C 1
ATOM 701 O O . GLY A 1 89 ? 16.996 -3.744 -9.916 1.00 53.25 89 GLY A O 1
ATOM 702 N N . ASP A 1 90 ? 18.635 -3.535 -11.438 1.00 45.94 90 ASP A N 1
ATOM 703 C CA . ASP A 1 90 ? 19.809 -3.595 -10.555 1.00 45.94 90 ASP A CA 1
ATOM 704 C C . ASP A 1 90 ? 19.941 -2.329 -9.668 1.00 45.94 90 ASP A C 1
ATOM 706 O O . ASP A 1 90 ? 21.015 -1.770 -9.463 1.00 45.94 90 ASP A O 1
ATOM 710 N N . ALA A 1 91 ? 18.812 -1.804 -9.187 1.00 52.41 91 ALA A N 1
ATOM 711 C CA . ALA A 1 91 ? 18.656 -0.430 -8.733 1.00 52.41 91 ALA A CA 1
ATOM 712 C C . ALA A 1 91 ? 17.968 -0.353 -7.358 1.00 52.41 91 ALA A C 1
ATOM 714 O O . ALA A 1 91 ? 17.052 0.435 -7.124 1.00 52.41 91 ALA A O 1
ATOM 715 N N . TYR A 1 92 ? 18.430 -1.172 -6.410 1.00 51.81 92 TYR A N 1
ATOM 716 C CA . TYR A 1 92 ? 18.230 -0.886 -4.990 1.00 51.81 92 TYR A CA 1
ATOM 717 C C . TYR A 1 92 ? 19.312 0.099 -4.537 1.00 51.81 92 TYR A C 1
ATOM 719 O O . TYR A 1 92 ? 20.479 -0.265 -4.400 1.00 51.81 92 TYR A O 1
ATOM 727 N N . ASN A 1 93 ? 18.946 1.365 -4.335 1.00 53.34 93 ASN A N 1
ATOM 728 C CA . ASN A 1 93 ? 19.878 2.399 -3.894 1.00 53.34 93 ASN A CA 1
ATOM 729 C C . ASN A 1 93 ? 19.635 2.729 -2.423 1.00 53.34 93 ASN A C 1
ATOM 731 O O . ASN A 1 93 ? 18.856 3.619 -2.104 1.00 53.34 93 ASN A O 1
ATOM 735 N N . HIS A 1 94 ? 20.370 2.067 -1.529 1.00 49.06 94 HIS A N 1
ATOM 736 C CA . HIS A 1 94 ? 20.459 2.502 -0.133 1.00 49.06 94 HIS A CA 1
ATOM 737 C C . HIS A 1 94 ? 21.249 3.827 -0.004 1.00 49.06 94 HIS A C 1
ATOM 739 O O . HIS A 1 94 ? 21.077 4.532 0.984 1.00 49.06 94 HIS A O 1
ATOM 745 N N . ASN A 1 95 ? 22.116 4.182 -0.982 1.00 44.75 95 ASN A N 1
ATOM 746 C CA . ASN A 1 95 ? 22.916 5.426 -0.951 1.00 44.75 95 ASN A CA 1
ATOM 747 C C . ASN A 1 95 ? 23.729 5.766 -2.241 1.00 44.75 95 ASN A C 1
ATOM 749 O O . ASN A 1 95 ? 24.878 6.200 -2.152 1.00 44.75 95 ASN A O 1
ATOM 753 N N . ARG A 1 96 ? 23.212 5.559 -3.465 1.00 45.28 96 ARG A N 1
ATOM 754 C CA . ARG A 1 96 ? 23.942 5.897 -4.718 1.00 45.28 96 ARG A CA 1
ATOM 755 C C . ARG A 1 96 ? 23.212 6.944 -5.568 1.00 45.28 96 ARG A C 1
ATOM 757 O O . ARG A 1 96 ? 21.997 6.889 -5.722 1.00 45.28 96 ARG A O 1
ATOM 764 N N . SER A 1 97 ? 23.995 7.881 -6.113 1.00 45.84 97 SER A N 1
ATOM 765 C CA . SER A 1 97 ? 23.572 8.963 -7.016 1.00 45.84 97 SER A CA 1
ATOM 766 C C . SER A 1 97 ? 22.762 8.428 -8.207 1.00 45.84 97 SER A C 1
ATOM 768 O O . SER A 1 97 ? 23.217 7.519 -8.903 1.00 45.84 97 SER A O 1
ATOM 770 N N . MET A 1 98 ? 21.563 8.979 -8.422 1.00 54.19 98 MET A N 1
ATOM 771 C CA . MET A 1 98 ? 20.674 8.636 -9.539 1.00 54.19 98 MET A CA 1
ATOM 772 C C . MET A 1 98 ? 21.022 9.459 -10.785 1.00 54.19 98 MET A C 1
ATOM 774 O O . MET A 1 98 ? 21.162 10.678 -10.709 1.00 54.19 98 MET A O 1
ATOM 778 N N . ASN A 1 99 ? 21.090 8.804 -11.946 1.00 50.38 99 ASN A N 1
ATOM 779 C CA . ASN A 1 99 ? 21.135 9.472 -13.247 1.00 50.38 99 ASN A CA 1
ATOM 780 C C . ASN A 1 99 ? 19.685 9.673 -13.731 1.00 50.38 99 ASN A C 1
ATOM 782 O O . ASN A 1 99 ? 18.974 8.699 -13.956 1.00 50.38 99 ASN A O 1
ATOM 786 N N . LEU A 1 100 ? 19.221 10.924 -13.823 1.00 54.44 100 LEU A N 1
ATOM 787 C CA . LEU A 1 100 ? 17.796 11.288 -13.967 1.00 54.44 100 LEU A CA 1
ATOM 788 C C . LEU A 1 100 ? 17.297 11.375 -15.428 1.00 54.44 100 LEU A C 1
ATOM 790 O O . LEU A 1 100 ? 16.367 12.123 -15.717 1.00 54.44 100 LEU A O 1
ATOM 794 N N . SER A 1 101 ? 17.919 10.667 -16.374 1.00 52.31 101 SER A N 1
ATOM 795 C CA . SER A 1 101 ? 17.621 10.826 -17.810 1.00 52.31 101 SER A CA 1
ATOM 796 C C . SER A 1 101 ? 16.420 10.020 -18.323 1.00 52.31 101 SER A C 1
ATOM 798 O O . SER A 1 101 ? 15.986 10.252 -19.447 1.00 52.31 101 SER A O 1
ATOM 800 N N . GLU A 1 102 ? 15.872 9.095 -17.532 1.00 51.84 102 GLU A N 1
ATOM 801 C CA . GLU A 1 102 ? 14.749 8.229 -17.924 1.00 51.84 102 GLU A CA 1
ATOM 802 C C . GLU A 1 102 ? 13.547 8.360 -16.973 1.00 51.84 102 GLU A C 1
ATOM 804 O O . GLU A 1 102 ? 13.719 8.806 -15.837 1.00 51.84 102 GLU A O 1
ATOM 809 N N . PRO A 1 103 ? 12.318 8.001 -17.402 1.00 50.31 103 PRO A N 1
ATOM 810 C CA . PRO A 1 103 ? 11.155 8.000 -16.519 1.00 50.31 103 PRO A CA 1
ATOM 811 C C . PRO A 1 103 ? 11.374 7.037 -15.345 1.00 50.31 103 PRO A C 1
ATOM 813 O O . PRO A 1 103 ? 11.487 5.825 -15.524 1.00 50.31 103 PRO A O 1
ATOM 816 N N . ILE A 1 104 ? 11.434 7.600 -14.138 1.00 56.31 104 ILE A N 1
ATOM 817 C CA . ILE A 1 104 ? 11.697 6.889 -12.886 1.00 56.31 104 ILE A CA 1
ATOM 818 C C . ILE A 1 104 ? 10.395 6.764 -12.097 1.00 56.31 104 ILE A C 1
ATOM 820 O O . ILE A 1 104 ? 9.734 7.766 -11.817 1.00 56.31 104 ILE A O 1
ATOM 824 N N . LEU A 1 105 ? 10.055 5.540 -11.689 1.00 58.69 105 LEU A N 1
ATOM 825 C CA . LEU A 1 105 ? 9.049 5.303 -10.657 1.00 58.69 105 LEU A CA 1
ATOM 826 C C . LEU A 1 105 ? 9.737 5.016 -9.322 1.00 58.69 105 LEU A C 1
ATOM 828 O O . LEU A 1 105 ? 10.498 4.054 -9.218 1.00 58.69 105 LEU A O 1
ATOM 832 N N . ILE A 1 106 ? 9.432 5.842 -8.319 1.00 59.72 106 ILE A N 1
ATOM 833 C CA . ILE A 1 106 ? 9.827 5.631 -6.925 1.00 59.72 106 ILE A CA 1
ATOM 834 C C . ILE A 1 106 ? 8.677 4.923 -6.204 1.00 59.72 106 ILE A C 1
ATOM 836 O O . ILE A 1 106 ? 7.569 5.463 -6.163 1.00 59.72 106 ILE A O 1
ATOM 840 N N . ILE A 1 107 ? 8.942 3.729 -5.669 1.00 60.09 107 ILE A N 1
ATOM 841 C CA . ILE A 1 107 ? 7.999 2.938 -4.856 1.00 60.09 107 ILE A CA 1
ATOM 842 C C . ILE A 1 107 ? 8.483 2.880 -3.413 1.00 60.09 107 ILE A C 1
ATOM 844 O O . ILE A 1 107 ? 9.687 2.590 -3.220 1.00 60.09 107 ILE A O 1
#